Protein AF-A0A0Q4BIW3-F1 (afdb_monomer_lite)

Radius of gyration: 24.36 Å; chains: 1; bounding box: 40×55×53 Å

Foldseek 3Di:
DPVVVVVVVVVVVVVCCVVVVVVVVDPDPPDPPPPDDPVNVVCCCCVVVVVVVVVVVVVVVVVVVVVVVVVVVVVD

Sequence (76 aa):
MNKRKVAIGVTALLFFAVVLGSVLMTQWPAGELADTDNAELGITLFETYGIAVLMVGFVLFVALLGGVFIAQEEER

pLDDT: mean 87.47, std 10.07, range [52.56, 97.5]

Structure (mmCIF, N/CA/C/O backbone):
data_AF-A0A0Q4BIW3-F1
#
_entry.id   AF-A0A0Q4BIW3-F1
#
loop_
_atom_site.group_PDB
_atom_site.id
_atom_site.type_symbol
_atom_site.label_atom_id
_atom_site.label_alt_id
_atom_site.label_comp_id
_atom_site.label_asym_id
_atom_site.label_entity_id
_atom_site.label_seq_id
_atom_site.pdbx_PDB_ins_code
_atom_site.Cartn_x
_atom_site.Cartn_y
_atom_site.Cartn_z
_atom_site.occupancy
_atom_site.B_iso_or_equiv
_atom_site.auth_seq_id
_atom_site.auth_comp_id
_atom_site.auth_asym_id
_atom_site.auth_atom_id
_atom_site.pdbx_PDB_model_num
ATOM 1 N N . MET A 1 1 ? -14.464 -39.960 -20.420 1.00 62.44 1 MET A N 1
ATOM 2 C CA . MET A 1 1 ? -14.016 -38.645 -19.905 1.00 62.44 1 MET A CA 1
ATOM 3 C C . MET A 1 1 ? -15.058 -37.596 -20.277 1.00 62.44 1 MET A C 1
ATOM 5 O O . MET A 1 1 ? -15.489 -37.575 -21.422 1.00 62.44 1 MET A O 1
ATOM 9 N N . ASN A 1 2 ? -15.556 -36.808 -19.321 1.00 82.88 2 ASN A N 1
ATOM 10 C CA . ASN A 1 2 ? -16.714 -35.939 -19.560 1.00 82.88 2 ASN A CA 1
ATOM 11 C C . ASN A 1 2 ? -16.281 -34.710 -20.387 1.00 82.88 2 ASN A C 1
ATOM 13 O O . ASN A 1 2 ? -15.484 -33.914 -19.892 1.00 82.88 2 ASN A O 1
ATOM 17 N N . LYS A 1 3 ? -16.764 -34.564 -21.632 1.00 83.06 3 LYS A N 1
ATOM 18 C CA . LYS A 1 3 ? -16.295 -33.554 -22.614 1.00 83.06 3 LYS A CA 1
ATOM 19 C C . LYS A 1 3 ? -16.270 -32.126 -22.045 1.00 83.06 3 LYS A C 1
ATOM 21 O O . LYS A 1 3 ? -15.348 -31.365 -22.316 1.00 83.06 3 LYS A O 1
ATOM 26 N N . ARG A 1 4 ? -17.222 -31.804 -21.163 1.00 82.19 4 ARG A N 1
ATOM 27 C CA . ARG A 1 4 ? -17.293 -30.527 -20.437 1.00 82.19 4 ARG A CA 1
ATOM 28 C C . ARG A 1 4 ? -16.120 -30.304 -19.473 1.00 82.19 4 ARG A C 1
ATOM 30 O O . ARG A 1 4 ? -15.581 -29.207 -19.424 1.00 82.19 4 ARG A O 1
ATOM 37 N N . LYS A 1 5 ? -15.699 -31.333 -18.729 1.00 85.88 5 LYS A N 1
ATOM 38 C CA . LYS A 1 5 ? -14.550 -31.242 -17.807 1.00 85.88 5 LYS A CA 1
ATOM 39 C C . LYS A 1 5 ? -13.240 -31.037 -18.571 1.00 85.88 5 LYS A C 1
ATO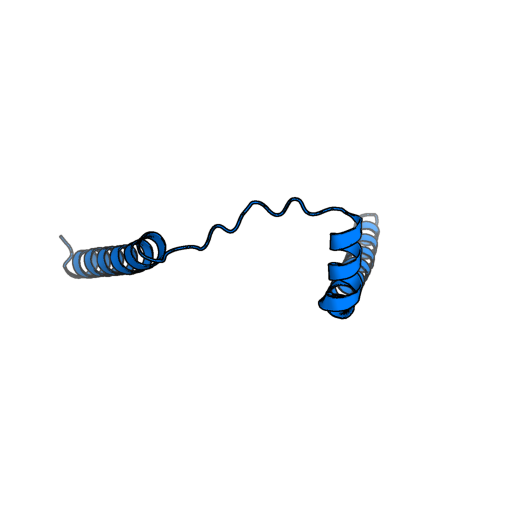M 41 O O . LYS A 1 5 ? -12.382 -30.296 -18.113 1.00 85.88 5 LYS A O 1
ATOM 46 N N . VAL A 1 6 ? -13.126 -31.644 -19.754 1.00 89.12 6 VAL A N 1
ATOM 47 C CA . VAL A 1 6 ? -11.970 -31.475 -20.648 1.00 89.12 6 VAL A CA 1
ATOM 48 C C . VAL A 1 6 ? -11.900 -30.044 -21.180 1.00 89.12 6 VAL A C 1
ATOM 50 O O . VAL A 1 6 ? -10.854 -29.417 -21.076 1.00 89.12 6 VAL A O 1
ATOM 53 N N . ALA A 1 7 ? -13.017 -29.495 -21.666 1.00 89.31 7 ALA A N 1
ATOM 54 C CA . ALA A 1 7 ? -13.069 -28.118 -22.160 1.00 89.31 7 ALA A CA 1
ATOM 55 C C . ALA A 1 7 ? -12.699 -27.087 -21.076 1.00 89.31 7 ALA A C 1
ATOM 57 O O . ALA A 1 7 ? -11.924 -26.168 -21.333 1.00 89.31 7 ALA A O 1
ATOM 58 N N . ILE A 1 8 ? -13.197 -27.273 -19.849 1.00 91.19 8 ILE A N 1
ATOM 59 C CA . ILE A 1 8 ? -12.859 -26.406 -18.709 1.00 91.19 8 ILE A CA 1
ATOM 60 C C . ILE A 1 8 ? -11.368 -26.515 -18.365 1.00 91.19 8 ILE A C 1
ATOM 62 O O . ILE A 1 8 ? -10.713 -25.491 -18.194 1.00 91.19 8 ILE A O 1
ATOM 66 N N . GLY A 1 9 ? -10.817 -27.734 -18.323 1.00 92.75 9 GLY A N 1
ATOM 67 C CA . GLY A 1 9 ? -9.395 -27.950 -18.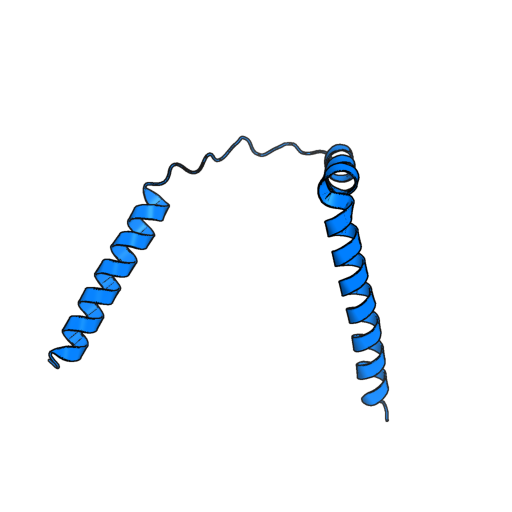041 1.00 92.75 9 GLY A CA 1
ATOM 68 C C . GLY A 1 9 ? -8.476 -27.293 -19.073 1.00 92.75 9 GLY A C 1
ATOM 69 O O . GLY A 1 9 ? -7.515 -26.625 -18.704 1.00 92.75 9 GLY A O 1
ATOM 70 N N . VAL A 1 10 ? -8.811 -27.411 -20.361 1.00 93.56 10 VAL A N 1
ATOM 71 C CA . VAL A 1 10 ? -8.054 -26.769 -21.448 1.00 93.56 10 VAL A CA 1
ATOM 72 C C . VAL A 1 10 ? -8.142 -25.244 -21.359 1.00 93.56 10 VAL A C 1
ATOM 74 O O . VAL A 1 10 ? -7.128 -24.565 -21.486 1.00 93.56 10 VAL A O 1
ATOM 77 N N . THR A 1 11 ? -9.328 -24.697 -21.085 1.00 92.25 11 THR A N 1
ATOM 78 C CA . THR A 1 11 ? -9.522 -23.241 -20.977 1.00 92.25 11 THR A CA 1
ATOM 79 C C . THR A 1 11 ? -8.743 -22.657 -19.798 1.00 92.25 11 THR A C 1
ATOM 81 O O . THR A 1 11 ? -8.085 -21.631 -19.943 1.00 92.25 11 THR A O 1
ATOM 84 N N . ALA A 1 12 ? -8.762 -23.331 -18.646 1.00 93.19 12 ALA A N 1
ATOM 85 C CA . ALA A 1 12 ? -7.996 -22.916 -17.475 1.00 93.19 12 ALA A CA 1
ATOM 86 C C . ALA A 1 12 ? -6.485 -22.949 -17.744 1.00 93.19 12 ALA A C 1
ATOM 88 O O . ALA A 1 12 ? -5.776 -22.011 -17.390 1.00 93.19 12 ALA A O 1
ATOM 89 N N . LEU A 1 13 ? -5.996 -23.993 -18.419 1.00 94.94 13 LEU A N 1
ATOM 90 C CA . LEU A 1 13 ? -4.584 -24.114 -18.777 1.00 94.94 13 LEU A CA 1
ATOM 91 C C . LEU A 1 13 ? -4.142 -22.997 -19.730 1.00 94.94 13 LEU A C 1
ATOM 93 O O . LEU A 1 13 ? -3.091 -22.397 -19.517 1.00 94.94 13 LEU A O 1
ATOM 97 N N . LEU A 1 14 ? -4.961 -22.668 -20.732 1.00 94.06 14 LEU A N 1
ATOM 98 C CA . LEU A 1 14 ? -4.699 -21.546 -21.637 1.00 94.06 14 LEU A CA 1
ATOM 99 C C . LEU A 1 14 ? -4.712 -20.200 -20.900 1.00 94.06 14 LEU A C 1
ATOM 101 O O . LEU A 1 14 ? -3.834 -19.375 -21.132 1.00 94.06 14 LEU A O 1
ATOM 105 N N . PHE A 1 15 ? -5.653 -19.989 -19.977 1.00 94.50 15 PHE A N 1
ATOM 106 C CA . PHE A 1 15 ? -5.701 -18.778 -19.156 1.00 94.50 15 PHE A CA 1
ATOM 107 C C . PHE A 1 15 ? -4.436 -18.617 -18.303 1.00 94.50 15 PHE A C 1
ATOM 109 O O . PHE A 1 15 ? -3.803 -17.562 -18.328 1.00 94.50 15 PHE A O 1
ATOM 116 N N . PHE A 1 16 ? -4.016 -19.676 -17.606 1.00 94.94 16 PHE A N 1
ATOM 117 C CA . PHE A 1 16 ? -2.781 -19.655 -16.823 1.00 94.94 16 PHE A CA 1
ATOM 118 C C . PHE A 1 16 ? -1.548 -19.414 -17.692 1.00 94.94 16 PHE A C 1
ATOM 120 O O . PHE A 1 16 ? -0.681 -18.640 -17.296 1.00 94.94 16 PHE A O 1
ATOM 127 N N . ALA A 1 17 ? -1.477 -20.022 -18.879 1.00 93.69 17 ALA A N 1
ATOM 128 C CA . ALA A 1 17 ? -0.373 -19.804 -19.808 1.00 93.69 17 ALA A CA 1
ATOM 129 C C . ALA A 1 17 ? -0.267 -18.334 -20.243 1.00 93.69 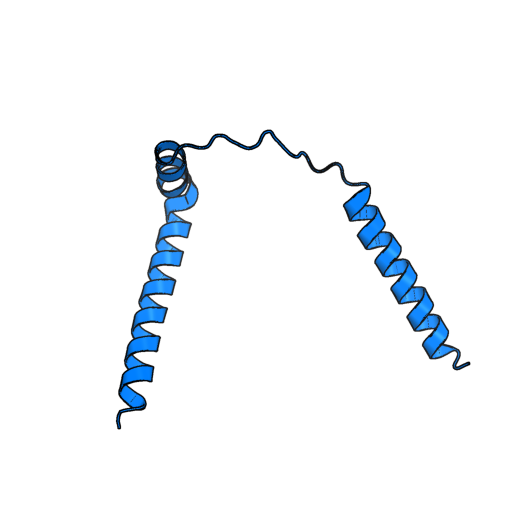17 ALA A C 1
ATOM 131 O O . ALA A 1 17 ? 0.835 -17.796 -20.307 1.00 93.69 17 ALA A O 1
ATOM 132 N N . VAL A 1 18 ? -1.399 -17.665 -20.482 1.00 93.75 18 VAL A N 1
ATOM 133 C CA . VAL A 1 18 ? -1.426 -16.237 -20.836 1.00 93.75 18 VAL A CA 1
ATOM 134 C C . VAL A 1 18 ? -1.008 -15.361 -19.656 1.00 93.75 18 VAL A C 1
ATOM 136 O O . VAL A 1 18 ? -0.164 -14.485 -19.823 1.00 93.75 18 VAL A O 1
ATOM 139 N N . VAL A 1 19 ? -1.548 -15.605 -18.458 1.00 93.88 19 VAL A N 1
ATOM 140 C CA . VAL A 1 19 ? -1.215 -14.810 -17.263 1.00 93.88 19 VAL A CA 1
ATOM 141 C C . VAL A 1 19 ? 0.261 -14.967 -16.897 1.00 93.88 19 VAL A C 1
ATOM 143 O O . VAL A 1 19 ? 0.964 -13.972 -16.734 1.00 93.88 19 VAL A O 1
ATOM 146 N N . LEU A 1 20 ? 0.757 -16.203 -16.822 1.00 92.06 20 LEU A N 1
ATOM 147 C CA . LEU A 1 20 ? 2.159 -16.474 -16.502 1.00 92.06 20 LEU A CA 1
ATOM 148 C C . LEU A 1 20 ? 3.089 -15.966 -17.602 1.00 92.06 20 LEU A C 1
ATOM 150 O O . LEU A 1 20 ? 4.108 -15.354 -17.299 1.00 92.06 20 LEU A O 1
ATOM 154 N N . GLY A 1 21 ? 2.717 -16.154 -18.869 1.00 90.62 21 GLY A N 1
ATOM 155 C CA . GLY A 1 21 ? 3.449 -15.596 -20.001 1.00 90.62 21 GLY A CA 1
ATOM 156 C C . GLY A 1 21 ? 3.561 -14.075 -19.909 1.00 90.62 21 GLY A C 1
ATOM 157 O O . GLY A 1 21 ? 4.651 -13.536 -20.061 1.00 90.62 21 GLY A O 1
ATOM 158 N N . SER A 1 22 ? 2.468 -13.385 -19.574 1.00 87.88 22 SER A N 1
ATOM 159 C CA . SER A 1 22 ? 2.468 -11.934 -19.378 1.00 87.88 22 SER A CA 1
ATOM 160 C C . SER A 1 22 ? 3.382 -11.510 -18.229 1.00 87.88 22 SER A C 1
ATOM 162 O O . SER A 1 22 ? 4.164 -10.579 -18.393 1.00 87.88 22 SER A O 1
ATOM 164 N N . VAL A 1 23 ? 3.312 -12.176 -17.074 1.00 89.25 23 VAL A N 1
ATOM 165 C CA . VAL A 1 23 ? 4.109 -11.807 -15.890 1.00 89.25 23 VAL A CA 1
ATOM 166 C C . VAL A 1 23 ? 5.602 -12.049 -16.115 1.00 89.25 23 VAL A C 1
ATOM 168 O O . VAL A 1 23 ? 6.411 -11.209 -15.729 1.00 89.25 23 VAL A O 1
ATOM 171 N N . LEU A 1 24 ? 5.966 -13.164 -16.754 1.00 87.56 24 LEU A N 1
ATOM 172 C CA . LEU A 1 24 ? 7.362 -13.556 -16.972 1.00 87.56 24 LEU A CA 1
ATOM 173 C C . LEU A 1 24 ? 8.031 -12.805 -18.129 1.00 87.56 24 LEU A C 1
ATOM 175 O O . LEU A 1 24 ? 9.239 -12.596 -18.094 1.00 87.56 24 LEU A O 1
ATOM 179 N N . MET A 1 25 ? 7.267 -12.414 -19.153 1.00 86.56 25 MET A N 1
ATOM 180 C CA . MET A 1 25 ? 7.791 -11.673 -20.311 1.00 86.56 25 MET A CA 1
ATOM 181 C C . MET A 1 25 ? 7.777 -10.158 -20.098 1.00 86.56 25 MET A C 1
ATOM 183 O O . MET A 1 25 ? 8.441 -9.428 -20.834 1.00 86.56 25 MET A O 1
ATOM 187 N N . THR A 1 26 ? 7.032 -9.671 -19.103 1.00 84.81 26 THR A N 1
ATOM 188 C CA . THR A 1 26 ? 7.106 -8.266 -18.701 1.00 84.81 26 THR A CA 1
ATOM 189 C C . THR A 1 26 ? 8.467 -8.020 -18.066 1.00 84.81 26 THR A C 1
ATOM 191 O O . THR A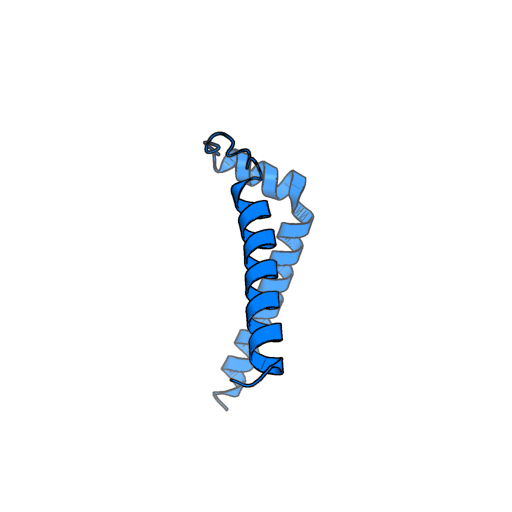 1 26 ? 8.829 -8.658 -17.081 1.00 84.81 26 THR A O 1
ATOM 194 N N . GLN A 1 27 ? 9.232 -7.085 -18.627 1.00 81.69 27 GLN A N 1
ATOM 195 C CA . GLN A 1 27 ? 10.433 -6.584 -17.974 1.00 81.69 27 GLN A CA 1
ATOM 196 C C . GLN A 1 27 ? 9.996 -5.736 -16.784 1.00 81.69 27 GLN A C 1
ATOM 198 O O . GLN A 1 27 ? 9.523 -4.615 -16.952 1.00 81.69 27 GLN A O 1
ATOM 203 N N . TRP A 1 28 ? 10.124 -6.295 -15.585 1.00 79.75 28 TRP A N 1
ATOM 204 C CA . TRP A 1 28 ? 9.958 -5.548 -14.349 1.00 79.75 28 TRP A CA 1
ATOM 205 C C . TRP A 1 28 ? 11.225 -4.719 -14.166 1.00 79.75 28 TRP A C 1
ATOM 207 O O . TRP A 1 28 ? 12.292 -5.314 -13.991 1.00 79.75 28 TRP A O 1
ATOM 217 N N . PRO A 1 29 ? 11.162 -3.378 -14.228 1.00 77.00 29 PRO A N 1
ATOM 218 C CA . PRO A 1 29 ? 12.284 -2.564 -13.810 1.00 77.00 29 PRO A CA 1
ATOM 219 C C . PRO A 1 29 ? 12.437 -2.764 -12.302 1.00 77.00 29 PRO A C 1
ATOM 221 O O . PRO A 1 29 ? 11.823 -2.073 -11.494 1.00 77.00 29 PRO A O 1
ATOM 224 N N . ALA A 1 30 ? 13.230 -3.762 -11.921 1.00 70.62 30 ALA A N 1
ATOM 225 C CA . ALA A 1 30 ? 13.817 -3.824 -10.602 1.00 70.62 30 ALA A CA 1
ATOM 226 C C . ALA A 1 30 ? 14.839 -2.689 -10.586 1.00 70.62 30 ALA A C 1
ATOM 228 O O . ALA A 1 30 ? 15.984 -2.866 -10.998 1.00 70.62 30 ALA A O 1
ATOM 229 N N . GLY A 1 31 ? 14.375 -1.483 -10.247 1.00 66.94 31 GLY A N 1
ATOM 230 C CA . GLY A 1 31 ? 15.269 -0.375 -9.942 1.00 66.94 31 GLY A CA 1
ATOM 231 C C . GLY A 1 31 ? 16.281 -0.806 -8.881 1.00 66.94 31 GLY A C 1
ATOM 232 O O . GLY A 1 31 ? 16.123 -1.848 -8.237 1.00 66.94 31 GLY A O 1
ATOM 233 N N . GLU A 1 32 ? 17.334 -0.017 -8.696 1.00 76.12 32 GLU A N 1
ATOM 234 C CA . GLU A 1 32 ? 18.236 -0.248 -7.569 1.00 76.12 32 GLU A CA 1
ATOM 235 C C . GLU A 1 32 ? 17.419 -0.293 -6.272 1.00 76.12 32 GLU A C 1
ATOM 237 O O . GLU A 1 32 ? 16.428 0.432 -6.133 1.00 76.12 32 GLU A O 1
ATOM 242 N N . LEU A 1 33 ? 17.792 -1.188 -5.349 1.00 68.12 33 LEU A N 1
ATOM 243 C CA . LEU A 1 33 ? 17.232 -1.165 -4.002 1.00 68.12 33 LEU A CA 1
ATOM 244 C C . LEU A 1 33 ? 17.508 0.233 -3.463 1.00 68.12 33 LEU A C 1
ATOM 246 O O . LEU A 1 33 ? 18.664 0.569 -3.219 1.00 68.12 33 LEU A O 1
ATOM 250 N N . ALA A 1 34 ? 16.466 1.057 -3.383 1.00 67.81 34 ALA A N 1
ATOM 251 C CA . ALA A 1 34 ? 16.614 2.424 -2.936 1.00 67.81 34 ALA A CA 1
ATOM 252 C C . ALA A 1 34 ? 17.186 2.376 -1.516 1.00 67.81 34 ALA A C 1
ATOM 254 O O . ALA A 1 34 ? 16.555 1.821 -0.612 1.00 67.81 34 ALA A O 1
ATOM 255 N N . ASP A 1 35 ? 18.403 2.896 -1.344 1.00 70.31 35 ASP A N 1
ATOM 256 C CA . ASP A 1 35 ? 19.010 3.114 -0.033 1.00 70.31 35 ASP A CA 1
ATOM 257 C C . ASP A 1 35 ? 18.313 4.328 0.577 1.00 70.31 35 ASP A C 1
ATOM 259 O O . ASP A 1 35 ? 18.753 5.471 0.482 1.00 70.31 35 ASP A O 1
ATOM 263 N N . THR A 1 36 ? 17.090 4.084 1.024 1.00 72.12 36 THR A N 1
ATOM 264 C CA . THR A 1 36 ? 16.163 5.121 1.428 1.00 72.12 36 THR A CA 1
ATOM 265 C C . THR A 1 36 ? 16.318 5.372 2.922 1.00 72.12 36 THR A C 1
ATOM 267 O O . THR A 1 36 ? 16.062 4.496 3.750 1.00 72.12 36 THR A O 1
ATOM 270 N N . ASP A 1 37 ? 16.713 6.597 3.260 1.00 85.50 37 ASP A N 1
ATOM 271 C CA . ASP A 1 37 ? 16.839 7.051 4.640 1.00 85.50 37 ASP A CA 1
ATOM 272 C C . ASP A 1 37 ? 15.466 7.382 5.255 1.00 85.50 37 ASP A C 1
ATOM 274 O O . ASP A 1 37 ? 14.516 7.791 4.579 1.00 85.50 37 ASP A O 1
ATOM 278 N N . ASN A 1 38 ? 15.362 7.256 6.578 1.00 87.62 38 ASN A N 1
ATOM 279 C CA . ASN A 1 38 ? 14.157 7.581 7.339 1.00 87.62 38 ASN A CA 1
ATOM 280 C C . ASN A 1 38 ? 13.745 9.050 7.171 1.00 87.62 38 ASN A C 1
ATOM 282 O O . ASN A 1 38 ? 12.551 9.359 7.201 1.00 87.62 38 ASN A O 1
ATOM 286 N N . ALA A 1 39 ? 14.710 9.957 6.985 1.00 89.38 39 ALA A N 1
ATOM 287 C CA . ALA A 1 39 ? 14.424 11.363 6.717 1.00 89.38 39 ALA A CA 1
ATOM 288 C C . ALA A 1 39 ? 13.713 11.548 5.365 1.00 89.38 39 ALA A C 1
ATOM 290 O O . ALA A 1 39 ? 12.706 12.253 5.283 1.00 89.38 39 ALA A O 1
ATOM 291 N N . GLU A 1 40 ? 14.188 10.867 4.324 1.00 89.38 40 GLU A N 1
ATOM 292 C CA . GLU A 1 40 ? 13.619 10.942 2.977 1.00 89.38 40 GLU A CA 1
ATOM 293 C C . GLU A 1 40 ? 12.246 10.258 2.897 1.00 89.38 40 GLU A C 1
ATOM 295 O O . GLU A 1 40 ? 11.321 10.784 2.265 1.00 89.38 40 GLU A O 1
ATOM 300 N N . LEU A 1 41 ? 12.054 9.152 3.628 1.00 90.06 41 LEU A N 1
ATOM 301 C CA . LEU A 1 41 ? 10.727 8.555 3.819 1.00 90.06 41 LEU A CA 1
ATOM 302 C C . LEU A 1 41 ? 9.768 9.508 4.510 1.00 90.06 41 LEU A C 1
ATOM 304 O O . LEU A 1 41 ? 8.632 9.640 4.066 1.00 90.06 41 LEU A O 1
ATOM 308 N N . GLY A 1 42 ? 10.204 10.167 5.585 1.00 89.94 42 GLY A N 1
ATOM 309 C CA . GLY A 1 42 ? 9.378 11.130 6.308 1.00 89.94 42 GLY A CA 1
ATOM 310 C C . GLY A 1 42 ? 8.897 12.252 5.391 1.00 89.94 42 GLY A C 1
ATOM 311 O O . GLY A 1 42 ? 7.697 12.518 5.322 1.00 89.94 42 GLY A O 1
ATOM 312 N N . ILE A 1 43 ? 9.814 12.849 4.627 1.00 93.50 43 ILE A N 1
ATOM 313 C CA . ILE A 1 43 ? 9.488 13.888 3.640 1.00 93.50 43 ILE A CA 1
ATOM 314 C C . ILE A 1 43 ? 8.484 13.349 2.615 1.00 93.50 43 ILE A C 1
ATOM 316 O O . ILE A 1 43 ? 7.423 13.936 2.418 1.00 93.50 43 ILE A O 1
ATOM 320 N N . THR A 1 44 ? 8.748 12.182 2.027 1.00 92.75 44 THR A N 1
ATOM 321 C CA . THR A 1 44 ? 7.856 11.574 1.027 1.00 92.75 44 THR A CA 1
ATOM 322 C C . THR A 1 44 ? 6.459 11.297 1.594 1.00 92.75 44 THR A C 1
ATOM 324 O O . THR A 1 44 ? 5.445 11.607 0.961 1.00 92.75 44 THR A O 1
ATOM 327 N N . LEU A 1 45 ? 6.379 10.747 2.807 1.00 93.44 45 LEU A N 1
ATOM 328 C CA . LEU A 1 45 ? 5.121 10.402 3.463 1.00 93.44 45 LEU A CA 1
ATOM 329 C C . LEU A 1 45 ? 4.279 11.632 3.799 1.00 93.44 45 LEU A C 1
ATOM 331 O O . LEU A 1 45 ? 3.064 11.581 3.620 1.00 93.44 45 LEU A O 1
ATOM 335 N N . PHE A 1 46 ? 4.888 12.722 4.263 1.00 93.69 46 PHE A N 1
ATOM 336 C CA . PHE A 1 46 ? 4.141 13.903 4.701 1.00 93.69 46 PHE A CA 1
ATOM 337 C C . PHE A 1 46 ? 3.932 14.948 3.600 1.00 93.69 46 PHE A C 1
ATOM 339 O O . PHE A 1 46 ? 2.877 15.582 3.587 1.00 93.69 46 PHE A O 1
ATOM 346 N N . GLU A 1 47 ? 4.858 15.097 2.651 1.00 95.00 47 GLU A N 1
ATOM 347 C CA . GLU A 1 47 ? 4.719 16.061 1.549 1.00 95.00 47 GLU A CA 1
ATOM 348 C C . GLU A 1 47 ? 3.969 15.480 0.348 1.00 95.00 47 GLU A C 1
ATOM 350 O O . GLU A 1 47 ? 3.077 16.132 -0.192 1.00 95.00 47 GLU A O 1
ATOM 355 N N . THR A 1 48 ? 4.285 14.248 -0.064 1.00 95.19 48 THR A N 1
ATOM 356 C CA . THR A 1 48 ? 3.645 13.631 -1.243 1.00 95.19 48 THR A CA 1
ATOM 357 C C . THR A 1 48 ? 2.381 12.869 -0.859 1.00 95.19 48 THR A C 1
ATOM 359 O O . THR A 1 48 ? 1.357 12.968 -1.534 1.00 95.19 48 THR A O 1
ATOM 362 N N . TYR A 1 49 ? 2.426 12.127 0.250 1.00 95.50 49 TYR A N 1
ATOM 363 C CA . TYR A 1 49 ? 1.347 11.222 0.659 1.00 95.50 49 TYR A CA 1
ATOM 364 C C . TYR A 1 49 ? 0.617 11.650 1.937 1.00 95.50 49 TYR A C 1
ATOM 366 O O . TYR A 1 49 ? -0.116 10.847 2.517 1.00 95.50 49 TYR A O 1
ATOM 374 N N . GLY A 1 50 ? 0.740 12.913 2.359 1.00 93.88 50 GLY A N 1
ATOM 375 C CA . GLY A 1 50 ? 0.222 13.370 3.655 1.00 93.88 50 GLY A CA 1
ATOM 376 C C . GLY A 1 50 ? -1.274 13.097 3.859 1.00 93.88 50 GLY A C 1
ATOM 377 O O . GLY A 1 50 ? -1.697 12.691 4.942 1.00 93.88 50 GLY A O 1
ATOM 378 N N . ILE A 1 51 ? -2.080 13.219 2.798 1.00 95.38 51 ILE A N 1
ATOM 379 C CA . ILE A 1 51 ? -3.518 12.901 2.840 1.00 95.38 51 ILE A CA 1
ATOM 380 C C . ILE A 1 51 ? -3.750 11.406 3.100 1.00 95.38 51 ILE A C 1
ATOM 382 O O . ILE A 1 51 ? -4.616 11.045 3.897 1.00 95.38 51 ILE A O 1
ATOM 386 N N . ALA A 1 52 ? -2.974 10.526 2.462 1.00 96.00 52 ALA A N 1
ATOM 387 C CA . ALA A 1 52 ? -3.078 9.086 2.678 1.00 96.00 52 ALA A CA 1
ATOM 388 C C . ALA A 1 52 ? -2.681 8.715 4.115 1.00 96.00 52 ALA A C 1
ATOM 390 O O . ALA A 1 52 ? -3.391 7.943 4.759 1.00 96.00 52 ALA A O 1
ATOM 391 N N . VAL A 1 53 ? -1.616 9.325 4.647 1.00 96.19 53 VAL A N 1
ATOM 392 C CA . VAL A 1 53 ? -1.192 9.149 6.047 1.00 96.19 53 VAL A CA 1
ATOM 393 C C . VAL A 1 53 ? -2.305 9.564 7.015 1.00 96.19 53 VAL A C 1
ATOM 395 O O . VAL A 1 53 ? -2.611 8.828 7.954 1.00 96.19 53 VAL A O 1
ATOM 398 N N . LEU A 1 54 ? -2.976 10.690 6.757 1.00 96.38 54 LEU A N 1
ATOM 399 C CA . LEU A 1 54 ? -4.092 11.161 7.579 1.00 96.38 54 LEU A CA 1
ATOM 400 C C . LEU A 1 54 ? -5.304 10.220 7.521 1.00 96.38 54 LEU A C 1
ATOM 402 O O . LEU A 1 54 ? -5.902 9.929 8.558 1.00 96.38 54 LEU A O 1
ATOM 406 N N . MET A 1 55 ? -5.647 9.696 6.339 1.00 97.19 55 MET A N 1
ATOM 407 C CA . MET A 1 55 ? -6.733 8.718 6.209 1.00 97.19 55 MET A CA 1
ATOM 408 C C . MET A 1 55 ? -6.427 7.417 6.951 1.00 97.19 55 MET A C 1
ATOM 410 O O . MET A 1 55 ? -7.301 6.900 7.645 1.00 97.19 55 MET A O 1
ATOM 414 N N . VAL A 1 56 ? -5.193 6.912 6.865 1.00 97.19 56 VAL A N 1
ATOM 415 C CA . VAL A 1 56 ? -4.769 5.734 7.639 1.00 97.19 56 VAL A CA 1
ATOM 416 C C . VAL A 1 56 ? -4.882 6.014 9.137 1.00 97.19 56 VAL A C 1
ATOM 418 O O . VAL A 1 56 ? -5.439 5.193 9.864 1.00 97.19 56 VAL A O 1
ATOM 421 N N . GLY A 1 57 ? -4.450 7.191 9.597 1.00 96.50 57 GLY A N 1
ATOM 422 C CA . GLY A 1 57 ? -4.619 7.610 10.990 1.00 96.50 57 GLY A CA 1
ATOM 423 C C . GLY A 1 57 ? -6.084 7.613 11.440 1.00 96.50 57 GLY A C 1
ATOM 424 O O . GLY A 1 57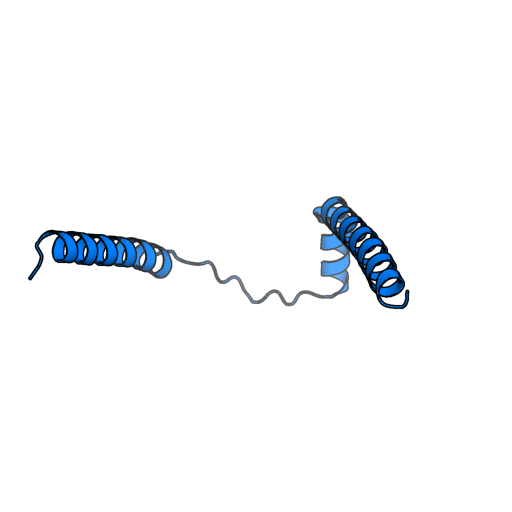 ? -6.401 7.096 12.510 1.00 96.50 57 GLY A O 1
ATOM 425 N N . PHE A 1 58 ? -6.994 8.121 10.606 1.00 97.50 58 PHE A N 1
ATOM 426 C CA . PHE A 1 58 ? -8.428 8.104 10.900 1.00 97.50 58 PHE A CA 1
ATOM 427 C C . PHE A 1 58 ? -8.992 6.680 10.974 1.00 97.50 58 PHE A C 1
ATOM 429 O O . PHE A 1 58 ? -9.726 6.355 11.906 1.00 97.50 58 PHE A O 1
ATOM 436 N N . VAL A 1 59 ? -8.617 5.806 10.036 1.00 97.12 59 VAL A N 1
ATOM 437 C CA . VAL A 1 59 ? -9.038 4.397 10.050 1.00 97.12 59 VAL A CA 1
ATOM 438 C C . VAL A 1 59 ? -8.552 3.697 11.318 1.00 97.12 59 VAL A C 1
ATOM 440 O O . VAL A 1 59 ? -9.337 3.008 11.967 1.00 97.12 59 VAL A O 1
ATOM 443 N N . LEU A 1 60 ? -7.294 3.909 11.711 1.00 96.62 60 LEU A N 1
ATOM 444 C CA . LEU A 1 60 ? -6.745 3.349 12.947 1.00 96.62 60 LEU A CA 1
ATOM 445 C C . LEU A 1 60 ? -7.464 3.887 14.188 1.00 96.62 60 LEU A C 1
ATOM 447 O O . LEU A 1 60 ? -7.737 3.126 15.112 1.00 96.62 60 LEU A O 1
ATOM 451 N N . PHE A 1 61 ? -7.831 5.168 14.200 1.00 96.88 61 PHE A N 1
ATOM 452 C CA . PHE A 1 61 ? -8.608 5.753 15.290 1.00 96.88 61 PHE A CA 1
ATOM 453 C C . PHE A 1 61 ? -9.997 5.113 15.419 1.00 96.88 61 PHE A C 1
ATOM 455 O O . PHE A 1 61 ? -10.400 4.717 16.512 1.00 96.88 61 PHE A O 1
ATOM 462 N N . VAL A 1 62 ? -10.713 4.945 14.305 1.00 96.25 62 VAL A N 1
ATOM 463 C CA . VAL A 1 62 ? -12.017 4.263 14.300 1.00 96.25 62 VAL A CA 1
ATOM 464 C C . VAL A 1 62 ? -11.873 2.798 14.718 1.00 96.25 62 VAL A C 1
ATOM 466 O O . VAL A 1 62 ? -12.691 2.304 15.494 1.00 96.25 62 VAL A O 1
ATOM 469 N N . ALA A 1 63 ? -10.822 2.112 14.262 1.00 96.06 63 ALA A N 1
ATOM 470 C CA . ALA A 1 63 ? -10.535 0.736 14.656 1.00 96.06 63 ALA A CA 1
ATOM 471 C C . ALA A 1 63 ? -10.276 0.611 16.166 1.00 96.06 63 ALA A C 1
ATOM 473 O O . ALA A 1 63 ? -10.764 -0.332 16.786 1.00 96.06 63 ALA A O 1
ATOM 474 N N . LEU A 1 64 ? -9.576 1.577 16.771 1.00 95.44 64 LEU A N 1
ATOM 475 C CA . LEU A 1 64 ? -9.382 1.631 18.221 1.00 95.44 64 LEU A CA 1
ATOM 476 C C . LEU A 1 64 ? -10.703 1.822 18.965 1.00 95.44 64 LEU A C 1
ATOM 478 O O . LEU A 1 64 ? -10.963 1.088 19.914 1.00 95.44 64 LEU A O 1
ATOM 482 N N . LEU A 1 65 ? -11.551 2.758 18.527 1.00 93.81 65 LEU A N 1
ATOM 483 C CA . LEU A 1 65 ? -12.868 2.950 19.139 1.00 93.81 65 LEU A CA 1
ATOM 484 C C . LEU A 1 65 ? -13.691 1.660 19.072 1.00 93.81 65 LEU A C 1
ATOM 486 O O . LEU A 1 65 ? -14.149 1.180 20.105 1.00 93.81 65 LEU A O 1
ATOM 490 N N . GLY A 1 66 ? -13.818 1.064 17.884 1.00 91.88 66 GLY A N 1
ATOM 491 C CA . GLY A 1 66 ? -14.540 -0.195 17.701 1.00 91.88 66 GLY A CA 1
ATOM 492 C C . GLY A 1 66 ? -13.985 -1.326 18.570 1.00 91.88 66 GLY A C 1
ATOM 493 O O . GLY A 1 66 ? -14.753 -2.009 19.240 1.00 91.88 66 GLY A O 1
ATOM 494 N N . GLY A 1 67 ? -12.661 -1.486 18.618 1.00 91.81 67 GLY A N 1
ATOM 495 C CA . GLY A 1 67 ? -12.010 -2.511 19.435 1.00 91.81 67 GLY A CA 1
ATOM 496 C C . GLY A 1 67 ? -12.256 -2.339 20.935 1.00 91.81 67 GLY A C 1
ATOM 497 O O . GLY A 1 67 ? -12.532 -3.319 21.621 1.00 91.81 67 GLY A O 1
ATOM 498 N N . VAL A 1 68 ? -12.214 -1.103 21.441 1.00 90.44 68 VAL A N 1
ATOM 499 C CA . VAL A 1 68 ? -12.495 -0.807 22.856 1.00 90.44 68 VAL A CA 1
ATOM 500 C C . VAL A 1 68 ? -13.957 -1.085 23.200 1.00 90.44 68 VAL A C 1
ATOM 502 O O . VAL A 1 68 ? -14.219 -1.695 24.232 1.00 90.44 68 VAL A O 1
ATOM 505 N N . PHE A 1 69 ? -14.905 -0.679 22.350 1.00 87.75 69 PHE A N 1
ATOM 506 C CA . PHE A 1 69 ? -16.327 -0.949 22.591 1.00 87.75 69 PHE A CA 1
ATOM 507 C C . PHE A 1 69 ? -16.635 -2.449 22.604 1.00 87.75 69 PHE A C 1
ATOM 509 O O . PHE A 1 69 ? -17.312 -2.912 23.515 1.00 87.75 69 PHE A O 1
ATOM 516 N N . ILE A 1 70 ? -16.085 -3.213 21.655 1.00 87.00 70 ILE A N 1
ATOM 517 C CA . ILE A 1 70 ? -16.254 -4.674 21.608 1.00 87.00 70 ILE A CA 1
ATOM 518 C C . ILE A 1 70 ? -15.673 -5.330 22.866 1.00 87.00 70 ILE A C 1
ATOM 520 O O . ILE A 1 70 ? -16.326 -6.168 23.480 1.00 87.00 70 ILE A O 1
ATOM 524 N N . ALA A 1 71 ? -14.471 -4.922 23.286 1.00 87.69 71 ALA A N 1
ATOM 525 C CA . ALA A 1 71 ? -13.842 -5.466 24.488 1.00 87.69 71 ALA A CA 1
ATOM 526 C C . ALA A 1 71 ? -14.657 -5.181 25.765 1.00 87.69 71 ALA A C 1
ATOM 528 O O . ALA A 1 71 ? -14.675 -5.999 26.677 1.00 87.69 71 ALA A O 1
ATOM 529 N N . GLN A 1 72 ? -15.352 -4.042 25.827 1.00 80.25 72 GLN A N 1
ATOM 530 C CA . GLN A 1 72 ? -16.216 -3.693 26.959 1.00 80.25 72 GLN A CA 1
ATOM 531 C C . GLN A 1 72 ? -17.552 -4.453 26.972 1.00 80.25 72 GLN A C 1
ATOM 533 O O . GLN A 1 72 ? -18.152 -4.592 28.036 1.00 80.25 72 GLN A O 1
ATOM 538 N N . GLU A 1 73 ? -18.040 -4.934 25.824 1.00 74.81 73 GLU A N 1
ATOM 539 C CA . GLU A 1 73 ? -19.258 -5.752 25.758 1.00 74.81 73 GLU A CA 1
ATOM 540 C C . GLU A 1 73 ? -19.034 -7.182 26.272 1.00 74.81 73 GLU A C 1
ATOM 542 O O . GLU A 1 73 ? -19.950 -7.748 26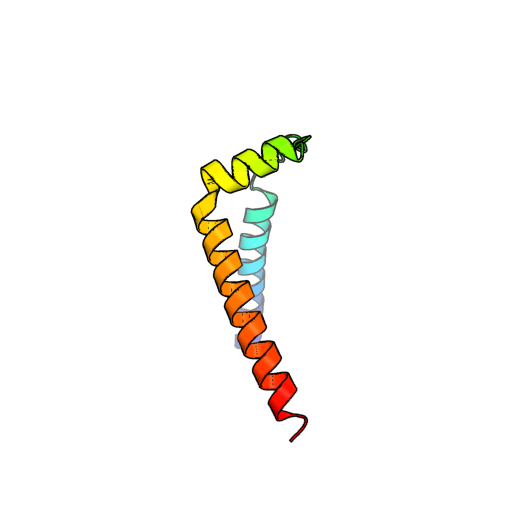.856 1.00 74.81 73 GLU A O 1
ATOM 547 N N . GLU A 1 74 ? -17.833 -7.753 26.122 1.00 65.31 74 GLU A N 1
ATOM 548 C CA . GLU A 1 74 ? -17.510 -9.096 26.643 1.00 65.31 74 GLU A CA 1
ATOM 549 C C . GLU A 1 74 ? -17.427 -9.165 28.177 1.00 65.31 74 GLU A C 1
ATOM 551 O O . GLU A 1 74 ? -17.623 -10.233 28.756 1.00 65.31 74 GLU A O 1
ATOM 556 N N . GLU A 1 75 ? -17.148 -8.047 28.854 1.00 62.28 75 GLU A N 1
ATOM 557 C CA . GLU A 1 75 ? -17.109 -7.992 30.323 1.00 62.28 75 GLU A CA 1
ATOM 558 C C . GLU A 1 75 ? -18.506 -7.947 30.972 1.00 62.28 75 GLU A C 1
ATOM 560 O O . GLU A 1 75 ? -18.606 -8.007 32.203 1.00 62.28 75 GLU A O 1
ATOM 565 N N . ARG A 1 76 ? -19.582 -7.840 30.181 1.00 52.56 76 ARG A N 1
ATOM 566 C CA . ARG A 1 76 ? -20.953 -7.654 30.670 1.00 52.56 76 ARG A CA 1
ATOM 567 C C . ARG A 1 76 ? -21.862 -8.844 30.379 1.00 52.56 76 ARG A C 1
ATOM 569 O O . ARG A 1 76 ? -22.655 -9.171 31.293 1.00 52.56 76 ARG A O 1
#

Secondary structure (DSSP, 8-state):
--HHHHHHHHHHHHHHHHHHHHHHHS-----------HHHHHHIIIIISHHHHHHHHHHHHHHHHHHHHHHHHHT-